Protein AF-A0AA40A971-F1 (afdb_monomer_lite)

Organism: NCBI:txid260670

Structure (mmCIF, N/CA/C/O backbone):
data_AF-A0AA40A971-F1
#
_entry.id   AF-A0AA40A971-F1
#
loop_
_atom_site.group_PDB
_atom_site.id
_atom_site.type_symbol
_atom_site.label_atom_id
_atom_site.label_alt_id
_atom_site.label_comp_id
_atom_site.label_asym_id
_atom_site.label_entity_id
_atom_site.label_seq_id
_atom_site.pdbx_PDB_ins_code
_atom_site.Cartn_x
_atom_site.Cartn_y
_atom_site.Cartn_z
_atom_site.occupancy
_atom_site.B_iso_or_equiv
_atom_site.auth_seq_id
_atom_site.auth_comp_id
_atom_site.auth_asym_id
_atom_site.auth_atom_id
_atom_site.pdbx_PDB_model_num
ATOM 1 N N . MET A 1 1 ? 16.247 -9.400 21.181 1.00 34.19 1 MET A N 1
ATOM 2 C CA . MET A 1 1 ? 15.365 -9.339 22.363 1.00 34.19 1 MET A CA 1
ATOM 3 C C . MET A 1 1 ? 14.401 -8.205 22.069 1.00 34.19 1 MET A C 1
ATOM 5 O O . MET A 1 1 ? 14.855 -7.073 21.993 1.00 34.19 1 MET A O 1
ATOM 9 N N . GLU A 1 2 ? 13.164 -8.518 21.681 1.00 41.53 2 GLU A N 1
ATOM 10 C CA . GLU A 1 2 ? 12.183 -7.501 21.268 1.00 41.53 2 GLU A CA 1
ATOM 11 C C . GLU A 1 2 ? 11.712 -6.703 22.489 1.00 41.53 2 GLU A C 1
ATOM 13 O O . GLU A 1 2 ? 11.440 -7.281 23.541 1.00 41.53 2 GLU A O 1
ATOM 18 N N . ASP A 1 3 ? 11.659 -5.378 22.357 1.00 41.31 3 ASP A N 1
ATOM 19 C CA . ASP A 1 3 ? 11.257 -4.469 23.427 1.00 41.31 3 ASP A CA 1
ATOM 20 C C . ASP A 1 3 ? 9.747 -4.625 23.722 1.00 41.31 3 ASP A C 1
ATOM 22 O O . ASP A 1 3 ? 8.927 -4.351 22.839 1.00 41.31 3 ASP A O 1
ATOM 26 N N . PRO A 1 4 ? 9.341 -5.027 24.941 1.00 41.44 4 PRO A N 1
ATOM 27 C CA . PRO A 1 4 ? 7.936 -5.212 25.310 1.00 41.44 4 PRO A CA 1
ATOM 28 C C . PRO A 1 4 ? 7.069 -3.950 25.137 1.00 41.44 4 PRO A C 1
ATOM 30 O O . PRO A 1 4 ? 5.858 -4.073 24.928 1.00 41.44 4 PRO A O 1
ATOM 33 N N . TYR A 1 5 ? 7.652 -2.744 25.136 1.00 43.19 5 TYR A N 1
ATOM 34 C CA . TYR A 1 5 ? 6.916 -1.500 24.876 1.00 43.19 5 TYR A CA 1
ATOM 35 C C . TYR A 1 5 ? 6.428 -1.386 23.424 1.00 43.19 5 TYR A C 1
ATOM 37 O O . TYR A 1 5 ? 5.379 -0.787 23.166 1.00 43.19 5 TYR A O 1
ATOM 45 N N . THR A 1 6 ? 7.117 -2.025 22.472 1.00 56.16 6 THR A N 1
ATOM 46 C CA . THR A 1 6 ? 6.695 -2.045 21.061 1.00 56.16 6 THR A CA 1
ATOM 47 C C . THR A 1 6 ? 5.402 -2.840 20.855 1.00 56.16 6 THR A C 1
ATOM 49 O O . THR A 1 6 ? 4.584 -2.484 20.001 1.00 56.16 6 THR A O 1
ATOM 52 N N . TRP A 1 7 ? 5.158 -3.874 21.670 1.00 53.41 7 TRP A N 1
ATOM 53 C CA . TRP A 1 7 ? 3.985 -4.743 21.539 1.00 53.41 7 TRP A CA 1
ATOM 54 C C . TRP A 1 7 ? 2.724 -4.122 22.150 1.00 53.41 7 TRP A C 1
ATOM 56 O O . TRP A 1 7 ? 1.663 -4.132 21.524 1.00 53.41 7 TRP A O 1
ATOM 66 N N . VAL A 1 8 ? 2.851 -3.492 23.325 1.00 57.34 8 VAL A N 1
ATOM 67 C CA . VAL A 1 8 ? 1.760 -2.716 23.949 1.00 57.34 8 VAL A CA 1
ATOM 68 C C . VAL A 1 8 ? 1.329 -1.570 23.030 1.00 57.34 8 VAL A C 1
ATOM 70 O O . VAL A 1 8 ? 0.134 -1.360 22.814 1.00 57.34 8 VAL A O 1
ATOM 73 N N . GLY A 1 9 ? 2.295 -0.891 22.400 1.00 68.06 9 GLY A N 1
ATOM 74 C CA . GLY A 1 9 ? 2.022 0.120 21.381 1.00 68.06 9 GLY A CA 1
ATOM 75 C C . GLY A 1 9 ? 1.220 -0.434 20.200 1.00 68.06 9 GLY A C 1
ATOM 76 O O . GLY A 1 9 ? 0.2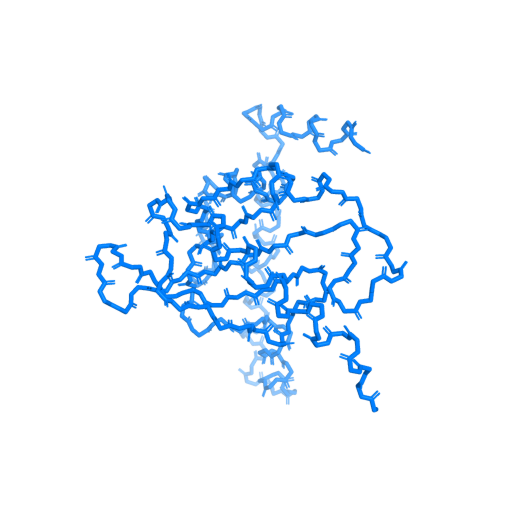19 0.161 19.808 1.00 68.06 9 GLY A O 1
ATOM 77 N N . ARG A 1 10 ? 1.590 -1.606 19.667 1.00 76.50 10 ARG A N 1
ATOM 78 C CA . ARG A 1 10 ? 0.888 -2.241 18.533 1.00 76.50 10 ARG A CA 1
ATOM 79 C C . ARG A 1 10 ? -0.552 -2.646 18.859 1.00 76.50 10 ARG A C 1
ATOM 81 O O . ARG A 1 10 ? -1.417 -2.494 17.996 1.00 76.50 10 ARG A O 1
ATOM 88 N N . GLY A 1 11 ? -0.823 -3.107 20.082 1.00 83.88 11 GLY A N 1
ATOM 89 C CA . GLY A 1 11 ? -2.180 -3.426 20.544 1.00 83.88 11 GLY A CA 1
ATOM 90 C C . GLY A 1 11 ? -3.098 -2.200 20.579 1.00 83.88 11 GLY A C 1
ATOM 91 O O . GLY A 1 11 ? -4.193 -2.237 20.021 1.00 83.88 11 GLY A O 1
ATOM 92 N N . ILE A 1 12 ? -2.615 -1.085 21.141 1.00 89.31 12 ILE A N 1
ATOM 93 C CA . ILE A 1 12 ? -3.357 0.189 21.187 1.00 89.31 12 ILE A CA 1
ATOM 94 C C . ILE A 1 12 ? -3.626 0.718 19.775 1.00 89.31 12 ILE A C 1
ATOM 96 O O . ILE A 1 12 ? -4.713 1.212 19.484 1.00 89.31 12 ILE A O 1
ATOM 100 N N . ILE A 1 13 ? -2.638 0.622 18.883 1.00 91.75 13 ILE A N 1
ATOM 101 C CA . ILE A 1 13 ? -2.801 1.060 17.496 1.00 91.75 13 ILE A CA 1
ATOM 102 C C . ILE A 1 13 ? -3.849 0.211 16.767 1.00 91.75 13 ILE A C 1
ATOM 104 O O . ILE A 1 13 ? -4.724 0.775 16.116 1.00 91.75 13 ILE A O 1
ATOM 108 N N . LYS A 1 14 ? -3.825 -1.117 16.933 1.00 94.12 14 LYS A N 1
ATOM 109 C CA . LYS A 1 14 ? -4.844 -2.006 16.358 1.00 94.12 14 LYS A CA 1
ATOM 110 C C . LYS A 1 14 ? -6.249 -1.623 16.828 1.00 94.12 14 LYS A C 1
ATOM 112 O O . LYS A 1 14 ? -7.134 -1.480 15.993 1.00 94.12 14 LYS A O 1
ATOM 117 N N . GLN A 1 15 ? -6.431 -1.398 18.130 1.00 94.25 15 GLN A N 1
ATOM 118 C CA . GLN A 1 15 ? -7.727 -1.009 18.688 1.00 94.25 15 GLN A CA 1
ATOM 119 C C . GLN A 1 15 ? -8.240 0.308 18.084 1.00 94.25 15 GLN A C 1
ATOM 121 O O . GLN A 1 15 ? -9.410 0.408 17.733 1.00 94.25 15 GLN A O 1
ATOM 126 N N . ARG A 1 16 ? -7.363 1.301 17.888 1.00 93.94 16 ARG A N 1
ATOM 127 C CA . ARG A 1 16 ? -7.738 2.568 17.237 1.00 93.94 16 ARG A CA 1
ATOM 128 C C . ARG A 1 16 ? -8.204 2.378 15.799 1.00 93.94 16 ARG A C 1
ATOM 130 O O . ARG A 1 16 ? -9.140 3.048 15.378 1.00 93.94 16 ARG A O 1
ATOM 137 N N . VAL A 1 17 ? -7.558 1.482 15.052 1.00 96.25 17 VAL A N 1
ATOM 138 C CA . VAL A 1 17 ? -7.988 1.145 13.689 1.00 96.25 17 VAL A CA 1
ATOM 139 C C . VAL A 1 17 ? -9.359 0.462 13.722 1.00 96.25 17 VAL A C 1
ATOM 141 O O . VAL A 1 17 ? -10.236 0.832 12.950 1.00 96.25 17 VAL A O 1
ATOM 144 N N . GLU A 1 18 ? -9.586 -0.476 14.646 1.00 95.56 18 GLU A N 1
ATOM 145 C CA . GLU A 1 18 ? -10.889 -1.142 14.813 1.00 95.56 18 GLU A CA 1
ATOM 146 C C . GLU A 1 18 ? -12.005 -0.149 15.154 1.00 95.56 18 GLU A C 1
ATOM 148 O O . GLU A 1 18 ? -13.073 -0.187 14.547 1.00 95.56 18 GLU A O 1
ATOM 153 N N . GLU A 1 19 ? -11.752 0.766 16.089 1.00 95.62 19 GLU A N 1
ATOM 154 C CA . GLU A 1 19 ? -12.702 1.808 16.480 1.00 95.62 19 GLU A CA 1
ATOM 155 C C . GLU A 1 19 ? -13.014 2.762 15.322 1.00 95.62 19 GLU A C 1
ATOM 157 O O . GLU A 1 19 ? -14.180 3.086 15.101 1.00 95.62 19 GLU A O 1
ATOM 162 N N . ALA A 1 20 ? -11.998 3.170 14.556 1.00 95.50 20 ALA A N 1
ATOM 163 C CA . ALA A 1 20 ? -12.158 4.080 13.426 1.00 95.50 20 ALA A CA 1
ATOM 164 C C . ALA A 1 20 ? -12.971 3.477 12.272 1.00 95.50 20 ALA A C 1
ATOM 166 O O . ALA A 1 20 ? -13.753 4.184 11.642 1.00 95.50 20 ALA A O 1
ATOM 167 N N . LEU A 1 21 ? -12.804 2.180 11.999 1.00 95.62 21 LEU A N 1
ATOM 168 C CA . LEU A 1 21 ? -13.495 1.505 10.897 1.00 95.62 21 LEU A CA 1
ATOM 169 C C . LEU A 1 21 ? -14.889 0.993 11.283 1.00 95.62 21 LEU A C 1
ATOM 171 O O . LEU A 1 21 ? -15.664 0.620 10.414 1.00 95.62 21 LEU A O 1
ATOM 175 N N . LYS A 1 22 ? -15.242 0.964 12.573 1.00 94.88 22 LYS A N 1
ATOM 176 C CA . LYS A 1 22 ? -16.471 0.319 13.067 1.00 94.88 22 LYS A CA 1
ATOM 177 C C . LYS A 1 22 ? -17.765 0.848 12.436 1.00 94.88 22 LYS A C 1
ATOM 179 O O . LYS A 1 22 ? -18.741 0.108 12.359 1.00 94.88 22 LYS A O 1
ATOM 184 N N . THR A 1 23 ? -17.789 2.118 12.041 1.00 92.88 23 THR A N 1
ATOM 185 C CA . THR A 1 23 ? -18.973 2.792 11.481 1.00 92.88 23 THR A CA 1
ATOM 186 C C . THR A 1 23 ? -18.869 3.040 9.977 1.00 92.88 23 THR A C 1
ATOM 188 O O . THR A 1 23 ? -19.629 3.849 9.454 1.00 92.88 23 THR A O 1
ATOM 191 N N . THR A 1 24 ? -17.908 2.417 9.292 1.00 93.31 24 THR A N 1
ATOM 192 C CA . THR A 1 24 ? -17.702 2.573 7.846 1.00 93.31 24 THR A CA 1
ATOM 193 C C . THR A 1 24 ? -18.129 1.310 7.102 1.00 93.31 24 THR A C 1
ATOM 195 O O . THR A 1 24 ? -18.257 0.238 7.694 1.00 93.31 24 THR A O 1
ATOM 198 N N . ASP A 1 25 ? -18.299 1.408 5.784 1.00 91.69 25 ASP A N 1
ATOM 199 C CA . ASP A 1 25 ? -18.650 0.253 4.940 1.00 91.69 25 ASP A CA 1
ATOM 200 C C . ASP A 1 25 ? -17.520 -0.789 4.845 1.00 91.69 25 ASP A C 1
ATOM 202 O O . ASP A 1 25 ? -17.739 -1.928 4.442 1.00 91.69 25 ASP A O 1
ATOM 206 N N . VAL A 1 26 ? -16.310 -0.421 5.277 1.00 92.56 26 VAL A N 1
ATOM 207 C CA . VAL A 1 26 ? -15.134 -1.299 5.366 1.00 92.56 26 VAL A CA 1
ATOM 208 C C . VAL A 1 26 ? -14.876 -1.787 6.800 1.00 92.56 26 VAL A C 1
ATOM 210 O O . VAL A 1 26 ? -13.763 -2.205 7.141 1.00 92.56 26 VAL A O 1
ATOM 213 N N . ALA A 1 27 ? -15.898 -1.742 7.664 1.00 94.31 27 ALA A N 1
ATOM 214 C CA . ALA A 1 27 ? -15.833 -2.280 9.016 1.00 94.31 27 ALA A CA 1
ATOM 215 C C . ALA A 1 27 ? -15.373 -3.743 9.006 1.00 94.31 27 ALA A C 1
ATOM 217 O O . ALA A 1 27 ? -15.875 -4.583 8.255 1.00 94.31 27 ALA A O 1
ATOM 218 N N . CYS A 1 28 ? -14.420 -4.064 9.879 1.00 94.12 28 CYS A N 1
ATOM 219 C CA . CYS A 1 28 ? -13.826 -5.392 9.958 1.00 94.12 28 CYS A CA 1
ATOM 220 C C . CYS A 1 28 ? -14.280 -6.130 11.218 1.00 94.12 28 CYS A C 1
ATOM 222 O O . CYS A 1 28 ? -14.235 -5.584 12.319 1.00 94.12 28 CYS A O 1
ATOM 224 N N . ARG A 1 29 ? -14.632 -7.413 11.078 1.00 93.25 29 ARG A N 1
ATOM 225 C CA . ARG A 1 29 ? -14.891 -8.306 12.224 1.00 93.25 29 ARG A CA 1
ATOM 226 C C . ARG A 1 29 ? -13.608 -8.796 12.897 1.00 93.25 29 ARG A C 1
ATOM 228 O O . ARG A 1 29 ? -13.634 -9.216 14.049 1.00 93.25 29 ARG A O 1
ATOM 235 N N . LYS A 1 30 ? -12.491 -8.797 12.160 1.00 93.25 30 LYS A N 1
ATOM 236 C CA . LYS A 1 30 ? -11.180 -9.260 12.629 1.00 93.25 30 LYS A CA 1
ATOM 237 C C . LYS A 1 30 ? -10.069 -8.496 11.920 1.00 93.25 30 LYS A C 1
ATOM 239 O O . LYS A 1 30 ? -10.098 -8.396 10.695 1.00 93.25 30 LYS A O 1
ATOM 244 N N . LEU A 1 31 ? -9.080 -8.030 12.682 1.00 94.56 31 LEU A N 1
ATOM 245 C CA . LEU A 1 31 ? -7.811 -7.514 12.166 1.00 94.56 31 LEU A CA 1
ATOM 246 C C . LEU A 1 31 ? -6.650 -8.408 12.604 1.00 94.56 31 LEU A C 1
ATOM 248 O O . LEU A 1 31 ? -6.485 -8.691 13.793 1.00 94.56 31 LEU A O 1
ATOM 252 N N . GLU A 1 32 ? -5.813 -8.808 11.655 1.00 93.12 32 GLU A N 1
ATOM 253 C CA . GLU A 1 32 ? -4.607 -9.603 11.890 1.00 93.12 32 GLU A CA 1
ATOM 254 C C . GLU A 1 32 ? -3.382 -8.795 11.478 1.00 93.12 32 GLU A C 1
ATOM 256 O O . GLU A 1 32 ? -3.248 -8.419 10.318 1.00 93.12 32 GLU A O 1
ATOM 261 N N . ALA A 1 33 ? -2.491 -8.502 12.427 1.00 91.56 33 ALA A N 1
ATOM 262 C CA . ALA A 1 33 ? -1.273 -7.758 12.127 1.00 91.56 33 ALA A CA 1
ATOM 263 C C . ALA A 1 33 ? -0.371 -8.567 11.187 1.00 91.56 33 ALA A C 1
ATOM 265 O O . ALA A 1 33 ? -0.039 -9.718 11.480 1.00 91.56 33 ALA A O 1
ATOM 266 N N . ILE A 1 34 ? 0.060 -7.941 10.096 1.00 87.62 34 ILE A N 1
ATOM 267 C CA . ILE A 1 34 ? 1.053 -8.510 9.189 1.00 87.62 34 ILE A CA 1
ATOM 268 C C . ILE A 1 34 ? 2.422 -8.044 9.695 1.00 87.62 34 ILE A C 1
ATOM 270 O O . ILE A 1 34 ? 2.657 -6.852 9.882 1.00 87.62 34 ILE A O 1
ATOM 274 N N . LYS A 1 35 ? 3.298 -8.991 10.036 1.00 73.25 35 LYS A N 1
ATOM 275 C CA . LYS A 1 35 ? 4.589 -8.689 10.682 1.00 73.25 35 LYS A CA 1
ATOM 276 C C . LYS A 1 35 ? 5.733 -8.510 9.687 1.00 73.25 35 LYS A C 1
ATOM 278 O O . LYS A 1 35 ? 6.703 -7.832 10.011 1.00 73.25 35 LYS A O 1
ATOM 283 N N . ASP A 1 36 ? 5.587 -9.077 8.496 1.00 67.81 36 ASP A N 1
ATOM 284 C CA . ASP A 1 36 ? 6.629 -9.129 7.480 1.00 67.81 36 ASP A CA 1
ATOM 285 C C . ASP A 1 36 ? 6.324 -8.148 6.337 1.00 67.81 36 ASP A C 1
ATOM 287 O O . ASP A 1 36 ? 5.173 -7.987 5.934 1.00 67.81 36 ASP A O 1
ATOM 291 N N . GLY A 1 37 ? 7.361 -7.501 5.796 1.00 61.22 37 GLY A N 1
ATOM 292 C CA . GLY A 1 37 ? 7.300 -6.789 4.511 1.00 61.22 37 GLY A CA 1
ATOM 293 C C . GLY A 1 37 ? 7.238 -5.257 4.559 1.00 61.22 37 GLY A C 1
ATOM 294 O O . GLY A 1 37 ? 7.827 -4.628 3.683 1.00 61.22 37 GLY A O 1
ATOM 295 N N . GLU A 1 38 ? 6.624 -4.630 5.570 1.00 72.94 38 GLU A N 1
ATOM 296 C CA . GLU A 1 38 ? 6.542 -3.159 5.664 1.00 72.94 38 GLU A CA 1
ATOM 297 C C . 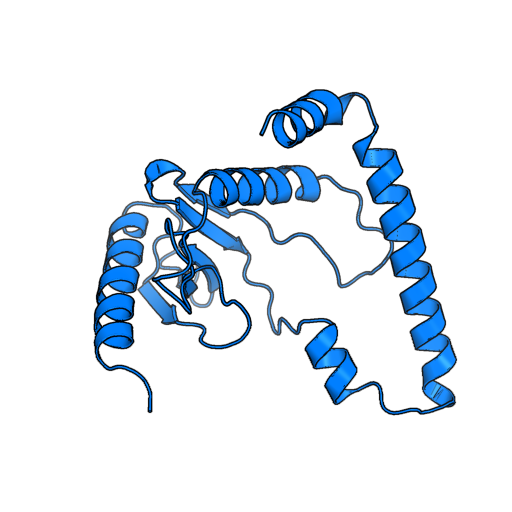GLU A 1 38 ? 7.079 -2.642 6.999 1.00 72.94 38 GLU A C 1
ATOM 299 O O . GLU A 1 38 ? 6.675 -3.084 8.073 1.00 72.94 38 GLU A O 1
ATOM 304 N N . THR A 1 39 ? 8.012 -1.691 6.934 1.00 81.50 39 THR A N 1
ATOM 305 C CA . THR A 1 39 ? 8.668 -1.137 8.126 1.00 81.50 39 THR A CA 1
ATOM 306 C C . THR A 1 39 ? 8.075 0.194 8.571 1.00 81.50 39 THR A C 1
ATOM 308 O O . THR A 1 39 ? 8.195 0.557 9.738 1.00 81.50 39 THR A O 1
ATOM 311 N N . THR A 1 40 ? 7.425 0.922 7.661 1.00 88.50 40 THR A N 1
ATOM 312 C CA . THR A 1 40 ? 7.006 2.310 7.885 1.00 88.50 40 THR A CA 1
ATOM 313 C C . THR A 1 40 ? 5.617 2.433 8.503 1.00 88.50 40 THR A C 1
ATOM 315 O O . THR A 1 40 ? 5.436 3.251 9.403 1.00 88.50 40 THR A O 1
ATOM 318 N N . ASN A 1 41 ? 4.644 1.635 8.061 1.00 92.50 41 ASN A N 1
ATOM 319 C CA . ASN A 1 41 ? 3.255 1.714 8.517 1.00 92.50 41 ASN A CA 1
ATOM 320 C C . ASN A 1 41 ? 2.855 0.481 9.335 1.00 92.50 41 ASN A C 1
ATOM 322 O O . ASN A 1 41 ? 3.468 -0.582 9.241 1.00 92.50 41 ASN A O 1
ATOM 326 N N . PHE A 1 42 ? 1.808 0.620 10.148 1.00 93.00 42 PHE A N 1
ATOM 327 C CA . PHE A 1 42 ? 1.176 -0.524 10.797 1.00 93.00 42 PHE A CA 1
ATOM 328 C C . PHE A 1 42 ? 0.223 -1.174 9.801 1.00 93.00 42 PHE A C 1
ATOM 330 O O . PHE A 1 42 ? -0.688 -0.510 9.310 1.00 93.00 42 PHE A O 1
ATOM 337 N N . ILE A 1 43 ? 0.446 -2.450 9.504 1.00 93.25 43 ILE A N 1
ATOM 338 C CA . ILE A 1 43 ? -0.278 -3.162 8.453 1.00 93.25 43 ILE A CA 1
ATOM 339 C C . ILE A 1 43 ? -1.108 -4.310 9.019 1.00 93.25 43 ILE A C 1
ATOM 341 O O . ILE A 1 43 ? -0.672 -5.045 9.913 1.00 93.25 43 ILE A O 1
ATOM 345 N N . TYR A 1 44 ? -2.320 -4.461 8.494 1.00 93.81 44 TYR A N 1
ATOM 346 C CA . TYR A 1 44 ? -3.274 -5.463 8.947 1.00 93.81 44 TYR A CA 1
ATOM 347 C C . TYR A 1 44 ? -3.981 -6.125 7.768 1.00 93.81 44 TYR A C 1
ATOM 349 O O . TYR A 1 44 ? -4.380 -5.466 6.811 1.00 93.81 44 TYR A O 1
ATOM 357 N N . LYS A 1 45 ? -4.210 -7.432 7.883 1.00 93.69 45 LYS A N 1
ATOM 358 C CA . LYS A 1 45 ? -5.224 -8.141 7.109 1.00 93.69 45 LYS A CA 1
ATOM 359 C C . LYS A 1 45 ? -6.558 -7.987 7.835 1.00 93.69 45 LYS A C 1
ATOM 361 O O . LYS A 1 45 ? -6.714 -8.480 8.954 1.00 93.69 45 LYS A O 1
ATOM 366 N N . GLY A 1 46 ? -7.498 -7.286 7.216 1.00 94.06 46 GLY A N 1
ATOM 367 C CA . GLY A 1 46 ? -8.865 -7.155 7.706 1.00 94.06 46 GLY A CA 1
ATOM 368 C C . GLY A 1 46 ? -9.768 -8.225 7.110 1.00 94.06 46 GLY A C 1
ATOM 369 O O . GLY A 1 46 ? -9.653 -8.547 5.932 1.00 94.06 46 GLY A O 1
ATOM 370 N N . THR A 1 47 ? -10.662 -8.784 7.920 1.00 94.62 47 THR A N 1
ATOM 371 C CA . THR A 1 47 ? -11.810 -9.561 7.435 1.00 94.62 47 THR A CA 1
ATOM 372 C C . THR A 1 47 ? -13.048 -8.687 7.553 1.00 94.62 47 THR A C 1
ATOM 374 O O . THR A 1 47 ? -13.386 -8.288 8.673 1.00 94.62 47 THR A O 1
ATOM 377 N N . LEU A 1 48 ? -13.697 -8.381 6.429 1.00 92.75 48 LEU A N 1
ATOM 378 C CA . LEU A 1 48 ? -14.860 -7.492 6.397 1.00 92.75 48 LEU A CA 1
ATOM 379 C C . LEU A 1 48 ? -16.044 -8.073 7.186 1.00 92.75 48 LEU A C 1
ATOM 381 O O . LEU A 1 48 ? -16.170 -9.289 7.358 1.00 92.75 48 LEU A O 1
ATOM 385 N N . LEU A 1 49 ? -16.884 -7.182 7.713 1.00 90.12 49 LEU A N 1
ATOM 386 C CA . LEU A 1 49 ? -18.115 -7.528 8.424 1.00 90.12 49 LEU A CA 1
ATOM 387 C C . LEU A 1 49 ? -19.281 -7.816 7.457 1.00 90.12 49 LEU A C 1
ATOM 389 O O . LEU A 1 49 ? -20.098 -8.686 7.739 1.00 90.12 49 LEU A O 1
ATOM 393 N N . ALA A 1 50 ? -19.347 -7.102 6.331 1.00 80.94 50 ALA A N 1
ATOM 394 C CA . ALA A 1 50 ? -20.333 -7.222 5.251 1.00 80.94 50 ALA A CA 1
ATOM 395 C C . ALA A 1 50 ? -19.691 -6.694 3.943 1.00 80.94 50 ALA A C 1
ATOM 397 O O . ALA A 1 50 ? -18.724 -5.939 4.042 1.00 80.94 50 ALA A O 1
ATOM 398 N N . PRO A 1 51 ? -20.164 -7.052 2.728 1.00 63.19 51 PRO A N 1
ATOM 399 C CA . PRO A 1 51 ? -21.359 -7.840 2.401 1.00 63.19 51 PRO A CA 1
ATOM 400 C C . PRO A 1 51 ? -21.162 -9.366 2.321 1.00 63.19 51 PRO A C 1
ATOM 402 O O . PRO A 1 51 ? -22.149 -10.074 2.141 1.00 63.19 51 PRO A O 1
ATOM 405 N N . LEU A 1 52 ? -19.942 -9.896 2.452 1.00 56.84 52 LEU A N 1
ATOM 406 C CA . LEU A 1 52 ? -19.661 -11.330 2.289 1.00 56.84 52 LEU A CA 1
ATOM 407 C C . LEU A 1 52 ? -18.675 -11.846 3.345 1.00 56.84 52 LEU A C 1
ATOM 409 O O . LEU A 1 52 ? -17.682 -11.191 3.670 1.00 56.84 52 LEU A O 1
ATOM 413 N N . GLU A 1 53 ? -18.946 -13.053 3.845 1.00 55.94 53 GLU A N 1
ATOM 414 C CA . GLU A 1 53 ? -17.957 -13.859 4.559 1.00 55.94 53 GLU A CA 1
ATOM 415 C C . GLU A 1 53 ? -16.763 -14.130 3.618 1.00 55.94 53 GLU A C 1
ATOM 417 O O . GLU A 1 53 ? -16.933 -14.294 2.413 1.00 55.94 53 GLU A O 1
ATOM 422 N N . ASP A 1 54 ? 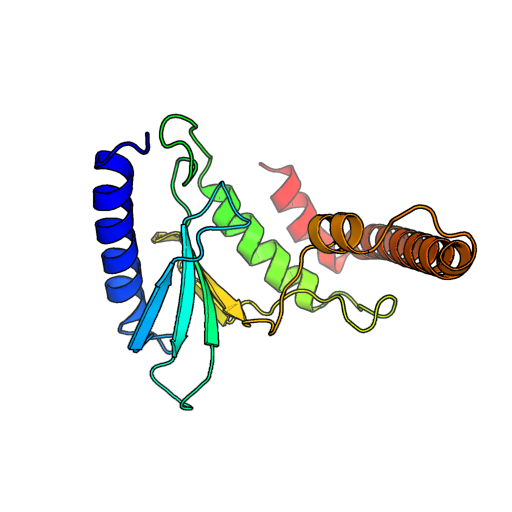-15.545 -14.109 4.163 1.00 67.44 54 ASP A N 1
ATOM 423 C CA . ASP A 1 54 ? -14.268 -14.342 3.459 1.00 67.44 54 ASP A CA 1
ATOM 424 C C . ASP A 1 54 ? -13.758 -13.247 2.501 1.00 67.44 54 ASP A C 1
ATOM 426 O O . ASP A 1 54 ? -12.742 -13.436 1.828 1.00 67.44 54 ASP A O 1
ATOM 430 N N . CYS A 1 55 ? -14.353 -12.050 2.508 1.00 87.38 55 CYS A N 1
ATOM 431 C CA . CYS A 1 55 ? -13.725 -10.883 1.883 1.00 87.38 55 CYS A CA 1
ATOM 432 C C . CYS A 1 55 ? -12.631 -10.287 2.784 1.00 87.38 55 CYS A C 1
ATOM 434 O O . CYS A 1 55 ? -12.878 -9.874 3.924 1.00 87.38 55 CYS A O 1
ATOM 436 N N . PHE A 1 56 ? -11.412 -10.220 2.248 1.00 92.56 56 PHE A N 1
ATOM 437 C CA . PHE A 1 56 ? -10.261 -9.632 2.922 1.00 92.56 56 PHE A CA 1
ATOM 438 C C . PHE A 1 56 ? -9.942 -8.245 2.375 1.00 92.56 56 PHE A C 1
ATOM 440 O O . PHE A 1 56 ? -10.109 -7.977 1.187 1.00 92.56 56 PHE A O 1
ATOM 447 N N . VAL A 1 57 ? -9.409 -7.394 3.245 1.00 93.69 57 VAL A N 1
ATOM 448 C CA . VAL A 1 57 ? -8.851 -6.087 2.888 1.00 93.69 57 VAL A CA 1
ATOM 449 C C . VAL A 1 57 ? -7.450 -5.935 3.460 1.00 93.69 57 VAL A C 1
ATOM 451 O O . VAL A 1 57 ? -7.105 -6.534 4.485 1.00 93.69 57 VAL A O 1
ATOM 454 N N . TYR A 1 58 ? -6.633 -5.135 2.786 1.00 94.00 58 TYR A N 1
ATOM 455 C CA . TYR A 1 58 ? -5.311 -4.757 3.254 1.00 94.00 58 TYR A CA 1
ATOM 456 C C . TYR A 1 58 ? -5.383 -3.367 3.881 1.00 94.00 58 TYR A C 1
ATOM 458 O O . TYR A 1 58 ? -5.766 -2.405 3.224 1.00 94.00 58 TYR A O 1
ATOM 466 N N . ILE A 1 59 ? -5.044 -3.249 5.160 1.00 95.25 59 ILE A N 1
ATOM 467 C CA . ILE A 1 59 ? -5.205 -2.002 5.909 1.00 95.25 59 ILE A CA 1
ATOM 468 C C . ILE A 1 59 ? -3.836 -1.468 6.288 1.00 95.25 59 ILE A C 1
ATOM 470 O O . ILE A 1 59 ? -3.054 -2.170 6.930 1.00 95.25 59 ILE A O 1
ATOM 474 N N . LYS A 1 60 ? -3.580 -0.208 5.944 1.00 95.44 60 LYS A N 1
ATOM 475 C CA . LYS A 1 60 ? -2.411 0.550 6.383 1.00 95.44 60 LYS A CA 1
ATOM 476 C C . LYS A 1 60 ? -2.828 1.633 7.356 1.00 95.44 60 LYS A 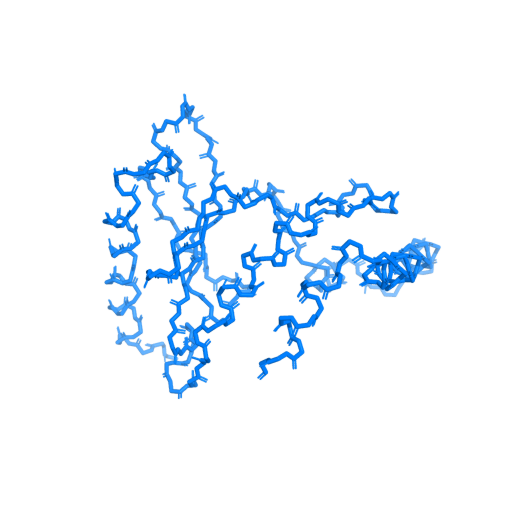C 1
ATOM 478 O O . LYS A 1 60 ? -3.800 2.351 7.132 1.00 95.44 60 LYS A O 1
ATOM 483 N N . HIS A 1 61 ? -2.051 1.788 8.416 1.00 95.69 61 HIS A N 1
ATOM 484 C CA . HIS A 1 61 ? -2.170 2.916 9.319 1.00 95.69 61 HIS A CA 1
ATOM 485 C C . HIS A 1 61 ? -0.833 3.638 9.465 1.00 95.69 61 HIS A C 1
ATOM 487 O O . HIS A 1 61 ? 0.150 3.095 9.984 1.00 95.69 61 HIS A O 1
ATOM 493 N N . GLY A 1 62 ? -0.821 4.881 8.990 1.00 94.06 62 GLY A N 1
ATOM 494 C CA . GLY A 1 62 ? 0.327 5.766 9.032 1.00 94.06 62 GLY A CA 1
ATOM 495 C C . GLY A 1 62 ? 0.432 6.530 10.347 1.00 94.06 62 GLY A C 1
ATOM 496 O O . GLY A 1 62 ? -0.553 6.958 10.946 1.00 94.06 62 GLY A O 1
ATOM 497 N N . ARG A 1 63 ? 1.668 6.723 10.806 1.00 93.75 63 ARG A N 1
ATOM 498 C CA . ARG A 1 63 ? 2.006 7.568 11.961 1.00 93.75 63 ARG A CA 1
ATOM 499 C C . ARG A 1 63 ? 3.127 8.535 11.626 1.00 93.75 63 ARG A C 1
ATOM 501 O O . ARG A 1 63 ? 3.829 8.346 10.635 1.00 93.75 63 ARG A O 1
ATOM 508 N N . GLY A 1 64 ? 3.337 9.532 12.488 1.00 93.81 64 GLY A N 1
ATOM 509 C CA . GLY A 1 64 ? 4.430 10.510 12.367 1.00 93.81 64 GLY A CA 1
ATOM 510 C C . GLY A 1 64 ? 5.817 9.921 12.652 1.00 93.81 64 GLY A C 1
ATOM 511 O O . GLY A 1 64 ? 6.748 10.640 13.015 1.00 93.81 64 GLY A O 1
ATOM 512 N N . TYR A 1 65 ? 5.927 8.597 12.594 1.00 91.69 65 TYR A N 1
ATOM 513 C CA . TYR A 1 65 ? 7.107 7.796 12.854 1.00 91.69 65 TYR A CA 1
ATOM 514 C C . TYR A 1 65 ? 6.969 6.431 12.166 1.00 91.69 65 TYR A C 1
ATOM 516 O O . TYR A 1 65 ? 5.864 6.027 11.793 1.00 91.69 65 TYR A O 1
ATOM 524 N N . SER A 1 66 ? 8.089 5.730 12.020 1.00 90.69 66 SER A N 1
ATOM 525 C CA . SER A 1 66 ? 8.155 4.386 11.445 1.00 90.69 66 SER A CA 1
ATOM 526 C C . SER A 1 66 ? 7.594 3.321 12.399 1.00 90.69 66 SER A C 1
ATOM 528 O O . SER A 1 66 ? 7.917 3.299 13.586 1.00 90.69 66 SER A O 1
ATOM 530 N N . ALA A 1 67 ? 6.774 2.396 11.897 1.00 89.19 67 ALA A N 1
ATOM 531 C CA . ALA A 1 67 ? 6.190 1.316 12.697 1.00 89.19 67 ALA A CA 1
ATOM 532 C C . ALA A 1 67 ? 7.231 0.350 13.301 1.00 89.19 67 ALA A C 1
ATOM 534 O O . ALA A 1 67 ? 6.964 -0.277 14.334 1.00 89.19 67 ALA A O 1
ATOM 535 N N . CYS A 1 68 ? 8.405 0.224 12.678 1.00 87.00 68 CYS A N 1
ATOM 536 C CA . CYS A 1 68 ? 9.524 -0.566 13.201 1.00 87.00 68 CYS A CA 1
ATOM 537 C C . CYS A 1 68 ? 10.505 0.241 14.058 1.00 87.00 68 CYS A C 1
ATOM 539 O O . CYS A 1 68 ? 11.223 -0.355 14.854 1.00 87.00 68 CYS A O 1
ATOM 541 N N . ASP A 1 69 ? 10.523 1.567 13.924 1.00 87.88 69 ASP A N 1
ATOM 542 C CA . ASP A 1 69 ? 11.375 2.447 14.723 1.00 87.88 69 ASP A CA 1
ATOM 543 C C . ASP A 1 69 ? 10.645 3.762 15.052 1.00 87.88 69 ASP A C 1
ATOM 545 O O . ASP A 1 69 ? 10.654 4.705 14.255 1.00 87.88 69 ASP A O 1
ATOM 549 N N . PRO A 1 70 ? 10.018 3.862 16.237 1.00 88.25 70 PRO A N 1
ATOM 550 C CA . PRO A 1 70 ? 9.334 5.080 16.657 1.00 88.25 70 PRO A CA 1
ATOM 551 C C . PRO A 1 70 ? 10.237 6.316 16.804 1.00 88.25 70 PRO A C 1
ATOM 553 O O . PRO A 1 70 ? 9.713 7.433 16.841 1.00 88.25 70 PRO A O 1
ATOM 556 N N . ALA A 1 71 ? 11.563 6.151 16.899 1.00 90.44 71 ALA A N 1
ATOM 557 C CA . ALA A 1 71 ? 12.499 7.275 16.934 1.00 90.44 71 ALA A CA 1
ATOM 558 C C . ALA A 1 71 ? 12.681 7.907 15.545 1.00 90.44 71 ALA A C 1
ATOM 560 O O . ALA A 1 71 ? 12.921 9.114 15.439 1.00 90.44 71 ALA A O 1
ATOM 561 N N . LEU A 1 72 ? 12.499 7.123 14.479 1.00 90.56 72 LEU A N 1
ATOM 562 C CA . LEU A 1 72 ? 12.540 7.601 13.105 1.00 90.56 72 LEU A CA 1
ATOM 563 C C . LEU A 1 72 ? 11.246 8.348 12.764 1.00 90.56 72 LEU A C 1
ATOM 565 O O . LEU A 1 72 ? 10.215 7.742 12.465 1.00 90.56 72 LEU A O 1
ATOM 569 N N . ARG A 1 73 ? 11.304 9.683 12.808 1.00 94.31 73 ARG A N 1
ATOM 570 C CA . ARG A 1 73 ? 10.188 10.569 12.451 1.00 94.31 73 ARG A CA 1
ATOM 571 C C . ARG A 1 73 ? 9.899 10.518 10.958 1.00 94.31 73 ARG A C 1
ATOM 573 O O . ARG A 1 73 ? 10.812 10.549 10.142 1.00 94.31 73 ARG A O 1
ATOM 580 N N . MET A 1 74 ? 8.613 10.498 10.627 1.00 92.19 74 MET A N 1
ATOM 581 C CA . MET A 1 74 ? 8.128 10.441 9.252 1.00 92.19 74 MET A CA 1
ATOM 582 C C . MET A 1 74 ? 7.085 11.537 9.030 1.00 92.19 74 MET A C 1
ATOM 584 O O . MET A 1 74 ? 6.216 11.719 9.889 1.00 92.19 74 MET A O 1
ATOM 588 N N . PRO A 1 75 ? 7.120 12.248 7.895 1.00 93.38 75 PRO A N 1
ATOM 589 C CA . PRO A 1 75 ? 6.072 13.199 7.566 1.00 93.38 75 PRO A CA 1
ATOM 590 C C . PRO A 1 75 ? 4.733 12.486 7.327 1.00 93.38 75 PRO A C 1
ATOM 592 O O . PRO A 1 75 ? 4.689 11.386 6.765 1.00 93.38 75 PRO A O 1
ATOM 595 N N . MET A 1 76 ? 3.634 13.113 7.754 1.00 93.31 76 MET A N 1
ATOM 596 C CA . MET A 1 76 ? 2.283 12.551 7.607 1.00 93.31 76 MET A CA 1
ATOM 597 C C . MET A 1 76 ? 1.728 12.676 6.190 1.00 93.31 76 MET A C 1
ATOM 599 O O . MET A 1 76 ? 1.015 11.775 5.765 1.00 93.31 76 MET A O 1
ATOM 603 N N . PHE A 1 77 ? 2.134 13.704 5.433 1.00 91.94 77 PHE A N 1
ATOM 604 C CA . PHE A 1 77 ? 1.658 13.924 4.059 1.00 91.94 77 PHE A CA 1
ATOM 605 C C . PHE A 1 77 ? 1.947 12.738 3.122 1.00 91.94 77 PHE A C 1
ATOM 607 O O . PHE A 1 77 ? 1.294 12.586 2.095 1.00 91.94 77 PHE A O 1
ATOM 614 N N . ARG A 1 78 ? 2.892 11.853 3.482 1.00 92.81 78 ARG A N 1
ATOM 615 C CA . ARG A 1 78 ? 3.158 10.613 2.738 1.00 92.81 78 ARG A CA 1
ATOM 616 C C . ARG A 1 78 ? 1.910 9.728 2.607 1.00 92.81 78 ARG A C 1
ATOM 618 O O . ARG A 1 78 ? 1.792 9.018 1.620 1.00 92.81 78 ARG A O 1
ATOM 625 N N . CYS A 1 79 ? 1.023 9.744 3.606 1.00 95.19 79 CYS A N 1
ATOM 626 C CA . CYS A 1 79 ? -0.193 8.935 3.616 1.00 95.19 79 CYS A CA 1
ATOM 627 C C . CYS A 1 79 ? -1.192 9.468 2.582 1.00 95.19 79 CYS A C 1
ATOM 629 O O . CYS A 1 79 ? -1.772 8.690 1.831 1.00 95.19 79 CYS A O 1
ATOM 631 N N . ASP A 1 80 ? -1.333 10.795 2.514 1.00 94.00 80 ASP A N 1
ATOM 632 C CA . ASP A 1 80 ? -2.194 11.472 1.541 1.00 94.00 80 ASP A CA 1
ATOM 633 C C . ASP A 1 80 ? -1.666 11.270 0.115 1.00 94.00 80 ASP A C 1
ATOM 635 O O . ASP A 1 80 ? -2.424 10.910 -0.784 1.00 94.00 80 ASP A O 1
ATOM 639 N N . LEU A 1 81 ? -0.348 11.412 -0.074 1.00 92.75 81 LEU A N 1
ATOM 640 C CA . LEU A 1 81 ? 0.307 11.138 -1.354 1.00 92.75 81 LEU A CA 1
ATOM 641 C C . LEU A 1 81 ? 0.142 9.679 -1.791 1.00 92.75 81 LEU A C 1
ATOM 643 O O . LEU A 1 81 ? -0.098 9.427 -2.966 1.00 92.75 81 LEU A O 1
ATOM 647 N N . GLU A 1 82 ? 0.264 8.704 -0.883 1.00 94.38 82 GLU A N 1
ATOM 648 C CA . GLU A 1 82 ? 0.060 7.289 -1.221 1.00 94.38 82 GLU A CA 1
ATOM 649 C C . GLU A 1 82 ? -1.381 7.020 -1.684 1.00 94.38 82 GLU A C 1
ATOM 651 O O . GLU A 1 82 ? -1.581 6.357 -2.705 1.00 94.38 82 GLU A O 1
ATOM 656 N N . ALA A 1 83 ? -2.382 7.561 -0.983 1.00 94.88 83 ALA A N 1
ATOM 657 C CA . ALA A 1 83 ? -3.789 7.423 -1.362 1.00 94.88 83 ALA A CA 1
ATOM 658 C C . ALA A 1 83 ? -4.083 8.043 -2.742 1.00 94.88 83 ALA A C 1
ATOM 660 O O . ALA A 1 83 ? -4.776 7.448 -3.575 1.00 94.88 83 ALA A O 1
ATOM 661 N N . GLU A 1 84 ? -3.504 9.211 -3.014 1.00 92.00 84 GLU A N 1
ATOM 662 C CA . GLU A 1 84 ? -3.643 9.887 -4.300 1.00 92.00 84 GLU A CA 1
ATOM 663 C C . GLU A 1 84 ? -2.930 9.140 -5.431 1.00 92.00 84 GLU A C 1
ATOM 665 O O . GLU A 1 84 ? -3.505 8.958 -6.507 1.00 92.00 84 GLU A O 1
ATOM 670 N N . CYS A 1 85 ? -1.717 8.638 -5.179 1.00 91.88 85 CYS A N 1
ATOM 671 C CA . CYS A 1 85 ? -0.982 7.792 -6.114 1.00 91.88 85 CYS A CA 1
ATOM 672 C C . CYS A 1 85 ? -1.810 6.573 -6.523 1.00 91.88 85 CYS A C 1
ATOM 674 O O . CYS A 1 85 ? -1.895 6.282 -7.711 1.00 91.88 85 CYS A O 1
ATOM 676 N N . LEU A 1 86 ? -2.432 5.865 -5.575 1.00 92.69 86 LEU A N 1
ATOM 677 C CA . LEU A 1 86 ? -3.225 4.671 -5.888 1.00 92.69 86 LEU A CA 1
ATOM 678 C C . LEU A 1 86 ? -4.446 4.998 -6.743 1.00 92.69 86 LEU A C 1
ATOM 680 O O . LEU A 1 86 ? -4.658 4.346 -7.760 1.00 92.69 86 LEU A O 1
ATOM 684 N N . THR A 1 87 ? -5.192 6.039 -6.374 1.00 91.31 87 THR A N 1
ATOM 685 C CA . THR A 1 87 ? -6.361 6.499 -7.142 1.00 91.31 87 THR A CA 1
ATOM 686 C C . THR A 1 87 ? -5.964 6.922 -8.562 1.00 91.31 87 THR A C 1
ATOM 688 O O . THR A 1 87 ? -6.628 6.589 -9.542 1.00 91.31 87 THR A O 1
ATOM 691 N N . THR A 1 88 ? -4.838 7.625 -8.699 1.00 89.19 88 THR A N 1
ATOM 692 C CA . THR A 1 88 ? -4.334 8.097 -9.997 1.00 89.19 88 THR A CA 1
ATOM 693 C C . THR A 1 88 ? -3.842 6.927 -10.857 1.00 89.19 88 THR A C 1
ATOM 695 O O . THR A 1 88 ? -4.163 6.840 -12.043 1.00 89.19 88 THR A O 1
ATOM 698 N N . LEU A 1 89 ? -3.102 5.989 -10.257 1.00 88.50 89 LEU A N 1
ATOM 699 C CA . LEU A 1 89 ? -2.538 4.814 -10.926 1.00 88.50 89 LEU A CA 1
ATOM 700 C C . LEU A 1 89 ? -3.570 3.729 -11.249 1.00 88.50 89 LEU A C 1
ATOM 702 O O . LEU A 1 89 ? -3.271 2.856 -12.060 1.00 88.50 89 LEU A O 1
ATOM 706 N N . GLU A 1 90 ? -4.757 3.746 -10.646 1.00 85.44 90 GLU A N 1
ATOM 707 C CA . GLU A 1 90 ? -5.854 2.848 -11.028 1.00 85.44 90 GLU A CA 1
ATOM 708 C C . GLU A 1 90 ? -6.271 3.060 -12.493 1.00 85.44 90 GLU A C 1
ATOM 710 O O . GLU A 1 90 ? -6.575 2.102 -13.200 1.00 85.44 90 GLU A O 1
ATOM 715 N N . ASN A 1 91 ? -6.182 4.300 -12.983 1.00 80.19 91 ASN A N 1
ATOM 716 C CA . ASN A 1 91 ? -6.499 4.662 -14.366 1.00 80.19 91 ASN A CA 1
ATOM 717 C C . ASN A 1 91 ? -5.328 4.453 -15.342 1.00 80.19 91 ASN A C 1
ATOM 719 O O . ASN A 1 91 ? -5.461 4.723 -16.538 1.00 80.19 91 ASN A O 1
ATOM 723 N N . PHE A 1 92 ? -4.164 4.007 -14.860 1.00 83.19 92 PHE A N 1
ATOM 724 C CA . PHE A 1 92 ? -3.015 3.757 -15.721 1.00 83.19 92 PHE A CA 1
ATOM 725 C C . PHE A 1 92 ? -3.205 2.436 -16.495 1.00 83.19 92 PHE A C 1
ATOM 727 O O . PHE A 1 92 ? -3.401 1.389 -15.873 1.00 83.19 92 PHE A O 1
ATOM 734 N N . PRO A 1 93 ? -3.114 2.427 -17.840 1.00 69.31 93 PRO A N 1
ATOM 735 C CA . PRO A 1 93 ? -3.310 1.217 -18.637 1.00 69.31 93 PRO A CA 1
ATOM 736 C C . PRO A 1 93 ? -2.165 0.212 -18.424 1.00 69.31 93 PRO A C 1
ATOM 738 O O . PRO A 1 93 ? -1.077 0.299 -19.005 1.00 69.31 93 PRO A O 1
ATOM 741 N N . LEU A 1 94 ? -2.417 -0.776 -17.567 1.00 67.69 94 LEU A N 1
ATOM 742 C CA . LEU A 1 94 ? -1.483 -1.841 -17.210 1.00 67.69 94 LEU A CA 1
ATOM 743 C C . LEU A 1 94 ? -1.535 -2.984 -18.229 1.00 67.69 94 LEU A C 1
ATOM 745 O O . LEU A 1 94 ? -2.097 -4.040 -17.974 1.00 67.69 94 LEU A O 1
ATOM 749 N N . GLU A 1 95 ? -0.928 -2.793 -19.399 1.00 63.03 95 GLU A N 1
ATOM 750 C CA . GLU A 1 95 ? -0.963 -3.826 -20.451 1.00 63.03 95 GLU A CA 1
ATOM 751 C C . GLU A 1 95 ? 0.255 -4.766 -20.468 1.00 63.03 95 GLU A C 1
ATOM 753 O O . GLU A 1 95 ? 0.244 -5.783 -21.159 1.00 63.03 95 GLU A O 1
ATOM 758 N N . THR A 1 96 ? 1.340 -4.479 -19.737 1.00 61.66 96 THR A N 1
ATOM 759 C CA . THR A 1 96 ? 2.601 -5.229 -19.946 1.00 61.66 96 THR A CA 1
ATOM 760 C C . THR A 1 96 ? 2.829 -6.452 -19.088 1.00 61.66 96 THR A C 1
ATOM 762 O O . THR A 1 96 ? 3.552 -7.349 -19.524 1.00 61.66 96 THR A O 1
ATOM 765 N N . ILE A 1 97 ? 2.286 -6.505 -17.874 1.00 67.06 97 ILE A N 1
ATOM 766 C CA . ILE A 1 97 ? 2.516 -7.628 -16.962 1.00 67.06 97 ILE A CA 1
ATOM 767 C C . ILE A 1 97 ? 1.149 -8.065 -16.428 1.00 67.06 97 ILE A C 1
ATOM 769 O O . ILE A 1 97 ? 0.617 -7.381 -15.560 1.00 67.06 97 ILE A O 1
ATOM 773 N N . PRO A 1 98 ? 0.576 -9.178 -16.930 1.00 62.75 98 PRO A N 1
ATOM 774 C CA . PRO A 1 98 ? -0.805 -9.580 -16.635 1.00 62.75 98 PRO A CA 1
ATOM 775 C C . PRO A 1 98 ? -1.153 -9.710 -15.145 1.00 62.75 98 PRO A C 1
ATOM 777 O O . PRO A 1 98 ? -2.320 -9.645 -14.781 1.00 62.75 98 PRO A O 1
ATOM 780 N N . SER A 1 99 ? -0.154 -9.907 -14.282 1.00 68.62 99 SER A N 1
ATOM 781 C CA . SER A 1 99 ? -0.320 -10.090 -12.839 1.00 68.62 99 SER A CA 1
ATOM 782 C C . SER A 1 99 ? 0.044 -8.864 -11.994 1.00 68.62 99 SER A C 1
ATOM 784 O O . SER A 1 99 ? -0.093 -8.923 -10.776 1.00 68.62 99 SER A O 1
ATOM 786 N N . VAL A 1 100 ? 0.537 -7.772 -12.594 1.00 74.50 100 VAL A N 1
ATOM 787 C CA . VAL A 1 100 ? 0.950 -6.571 -11.850 1.00 74.50 100 VAL A CA 1
ATOM 788 C C . VAL A 1 100 ? -0.066 -5.473 -12.077 1.00 74.50 100 VAL A C 1
ATOM 790 O O . VAL A 1 100 ? -0.230 -4.982 -13.194 1.00 74.50 100 VAL A O 1
ATOM 793 N N . ARG A 1 101 ? -0.708 -5.058 -10.989 1.00 82.19 101 ARG A N 1
ATOM 794 C CA . ARG A 1 101 ? -1.616 -3.923 -10.995 1.00 82.19 101 ARG A CA 1
ATOM 795 C C . ARG A 1 101 ? -1.598 -3.165 -9.687 1.00 82.19 101 ARG A C 1
ATOM 797 O O . ARG A 1 101 ? -1.221 -3.711 -8.653 1.00 82.19 101 ARG A O 1
ATOM 804 N N . THR A 1 102 ? -2.046 -1.923 -9.762 1.00 87.75 102 THR A N 1
ATOM 805 C CA . THR A 1 102 ? -2.328 -1.096 -8.595 1.00 87.75 102 THR A CA 1
ATOM 806 C C . THR A 1 102 ? -3.485 -1.736 -7.813 1.00 87.75 102 THR A C 1
ATOM 808 O O . THR A 1 102 ? -4.501 -2.085 -8.430 1.00 87.75 102 THR A O 1
ATOM 811 N N . PRO A 1 103 ? -3.355 -1.964 -6.494 1.00 89.81 103 PRO A N 1
ATOM 812 C CA . PRO A 1 103 ? -4.492 -2.365 -5.675 1.00 89.81 103 PRO A CA 1
ATOM 813 C C . PRO A 1 103 ? -5.487 -1.205 -5.603 1.00 89.81 103 PRO A C 1
ATOM 815 O O . PRO A 1 103 ? -5.078 -0.046 -5.504 1.00 89.81 103 PRO A O 1
ATOM 818 N N . ARG A 1 104 ? -6.789 -1.504 -5.647 1.00 91.44 104 ARG A N 1
ATOM 819 C CA . ARG A 1 104 ? -7.804 -0.453 -5.513 1.00 91.44 104 ARG A CA 1
ATOM 820 C C . ARG A 1 104 ? -7.780 0.137 -4.110 1.00 91.44 104 ARG A C 1
ATOM 822 O O . ARG A 1 104 ? -7.583 -0.586 -3.128 1.00 91.44 104 ARG A O 1
ATOM 829 N N . LEU A 1 105 ? -8.001 1.444 -4.024 1.00 95.00 105 LEU A N 1
ATOM 830 C CA . LEU A 1 105 ? -8.216 2.134 -2.761 1.00 95.00 105 LEU A CA 1
ATOM 831 C C . LEU A 1 105 ? -9.710 2.085 -2.427 1.00 95.00 105 LEU A C 1
ATOM 833 O O . LEU A 1 105 ? -10.502 2.799 -3.027 1.00 95.00 105 LEU A O 1
ATOM 837 N N . GLU A 1 106 ? -10.088 1.245 -1.468 1.00 94.19 106 GLU A N 1
ATOM 838 C CA . GLU A 1 106 ? -11.492 1.047 -1.080 1.00 94.19 106 GLU A CA 1
ATOM 839 C C . GLU A 1 106 ? -11.953 2.119 -0.071 1.00 94.19 106 GLU A C 1
ATOM 841 O O . GLU A 1 106 ? -13.122 2.496 -0.039 1.00 94.19 106 GLU A O 1
ATOM 846 N N . TYR A 1 107 ? -11.042 2.630 0.769 1.00 95.88 107 TYR A N 1
ATOM 847 C CA . TYR A 1 107 ? -11.333 3.690 1.743 1.00 95.88 107 TYR A CA 1
ATOM 848 C C . TYR A 1 107 ? -10.061 4.421 2.190 1.00 95.88 107 TYR A C 1
ATOM 850 O O . TYR A 1 107 ? -9.005 3.806 2.360 1.00 95.88 107 TYR A O 1
ATOM 858 N N . PHE A 1 108 ? -10.173 5.722 2.461 1.00 97.00 108 PHE A N 1
ATOM 859 C CA . PHE A 1 108 ? -9.112 6.514 3.079 1.00 97.00 108 PHE A CA 1
ATOM 860 C C . PHE A 1 108 ? -9.679 7.545 4.064 1.00 97.00 108 PHE A C 1
ATOM 862 O O . PHE A 1 108 ? -10.558 8.329 3.716 1.00 97.00 108 PHE A O 1
ATOM 869 N N . ASP A 1 109 ? -9.148 7.548 5.287 1.00 97.00 109 ASP A N 1
ATOM 870 C CA . ASP A 1 109 ? -9.372 8.574 6.306 1.00 97.00 109 ASP A CA 1
ATOM 871 C C . ASP A 1 109 ? -8.082 9.401 6.458 1.00 97.00 109 ASP A C 1
ATOM 873 O O . ASP A 1 109 ? -7.129 8.908 7.077 1.00 97.00 109 ASP A O 1
ATOM 877 N N . PRO A 1 110 ? -8.018 10.630 5.912 1.00 94.56 110 PRO A N 1
ATOM 878 C CA . PRO A 1 110 ? -6.824 11.468 5.999 1.00 94.56 110 PRO A CA 1
ATOM 879 C C . PRO A 1 110 ? -6.530 11.921 7.436 1.00 94.56 110 PRO A C 1
ATOM 881 O O . PRO A 1 110 ? -5.371 11.927 7.856 1.00 94.56 110 PRO A O 1
ATOM 884 N N . GLU A 1 111 ? -7.563 12.211 8.238 1.00 94.50 111 GLU A N 1
ATOM 885 C CA . GLU A 1 111 ? -7.403 12.684 9.621 1.00 94.50 111 GLU A CA 1
ATOM 886 C C . GLU A 1 111 ? -6.766 11.618 10.514 1.00 94.50 111 GLU A C 1
ATOM 888 O O . GLU A 1 111 ? -5.926 11.913 11.369 1.00 94.50 111 GLU A O 1
ATOM 893 N N . LYS A 1 112 ? -7.162 10.357 10.317 1.00 94.56 112 LYS A N 1
ATOM 894 C CA . LYS A 1 112 ? -6.627 9.215 11.072 1.00 94.56 112 LYS A CA 1
ATOM 895 C C . LYS A 1 112 ? -5.472 8.528 10.355 1.00 94.56 112 LYS A C 1
ATOM 897 O O . LYS A 1 112 ? -4.836 7.659 10.951 1.00 94.56 112 LYS A O 1
ATOM 902 N N . SER A 1 113 ? -5.193 8.904 9.107 1.00 96.56 113 SER A N 1
ATOM 903 C CA . SER A 1 113 ? -4.229 8.245 8.221 1.00 96.56 113 SER A CA 1
ATOM 904 C C . SER A 1 113 ? -4.435 6.729 8.193 1.00 96.56 113 SER A C 1
ATOM 906 O O . SER A 1 113 ? -3.510 5.947 8.440 1.00 96.56 113 SER A O 1
ATOM 908 N N . ILE A 1 114 ? -5.686 6.324 7.977 1.00 97.44 114 ILE A N 1
ATOM 909 C CA . ILE A 1 114 ? -6.086 4.925 7.818 1.00 97.44 114 ILE A CA 1
ATOM 910 C C . ILE A 1 114 ? -6.486 4.724 6.371 1.00 97.44 114 ILE A C 1
ATOM 912 O O . ILE A 1 114 ? -7.322 5.443 5.836 1.00 97.44 114 ILE A O 1
ATOM 916 N N . GLN A 1 115 ? -5.898 3.715 5.758 1.00 96.62 115 GLN A N 1
ATOM 917 C CA . GLN A 1 115 ? -6.081 3.402 4.361 1.00 96.62 115 GLN A CA 1
ATOM 918 C C . GLN A 1 115 ? -6.483 1.940 4.231 1.00 96.62 115 GLN A C 1
ATOM 920 O O . GLN A 1 115 ? -5.825 1.066 4.795 1.00 96.62 115 GLN A O 1
ATOM 925 N N . VAL A 1 116 ? -7.551 1.671 3.489 1.00 96.06 116 VAL A N 1
ATOM 926 C CA . VAL A 1 116 ? -8.039 0.323 3.203 1.00 96.06 116 VAL A CA 1
ATOM 927 C C . VAL A 1 116 ? -7.938 0.096 1.707 1.00 96.06 116 VAL A C 1
ATOM 929 O O . VAL A 1 116 ? -8.511 0.830 0.906 1.00 96.06 116 VAL A O 1
ATOM 932 N N . GLN A 1 117 ? -7.167 -0.915 1.343 1.00 94.56 117 GLN A N 1
ATOM 933 C CA . GLN A 1 117 ? -6.904 -1.320 -0.023 1.00 94.56 117 GLN A CA 1
ATOM 934 C C . GLN A 1 117 ? -7.498 -2.705 -0.271 1.00 94.56 117 GLN A C 1
ATOM 936 O O . GLN A 1 117 ? -7.691 -3.509 0.650 1.00 94.56 117 GLN A O 1
ATOM 941 N N . GLU A 1 118 ? -7.731 -3.004 -1.539 1.00 92.00 118 GLU A N 1
ATOM 942 C CA . GLU A 1 118 ? -8.027 -4.350 -1.996 1.00 92.00 118 GLU A CA 1
ATOM 943 C C . GLU A 1 118 ? -6.966 -5.354 -1.516 1.00 92.00 118 GLU A C 1
ATOM 945 O O . GLU A 1 118 ? -5.760 -5.128 -1.637 1.00 92.00 118 GLU A O 1
ATOM 950 N N . PHE A 1 119 ? -7.410 -6.501 -0.999 1.00 90.06 119 PHE A N 1
ATOM 951 C CA . PHE A 1 119 ? -6.500 -7.582 -0.641 1.00 90.06 119 PHE A CA 1
ATOM 952 C C . PHE A 1 119 ? -6.166 -8.432 -1.869 1.00 90.06 119 PHE A C 1
ATOM 954 O O . PHE A 1 119 ? -7.015 -9.149 -2.396 1.00 90.06 119 PHE A O 1
ATOM 961 N N . MET A 1 120 ? -4.910 -8.395 -2.308 1.00 84.81 120 MET A N 1
ATOM 962 C CA . MET A 1 120 ? -4.415 -9.288 -3.356 1.00 84.81 120 MET A CA 1
ATOM 963 C C . MET A 1 120 ? -4.038 -10.633 -2.724 1.00 84.81 120 MET A C 1
ATOM 965 O O . MET A 1 120 ? -3.216 -10.665 -1.812 1.00 84.81 120 MET A O 1
ATOM 969 N N . ALA A 1 121 ? -4.661 -11.731 -3.167 1.00 72.62 121 ALA A N 1
ATOM 970 C CA . ALA A 1 121 ? -4.350 -13.076 -2.677 1.00 72.62 121 ALA A CA 1
ATOM 971 C C . ALA A 1 121 ? -2.924 -13.493 -3.081 1.00 72.62 121 ALA A C 1
ATOM 973 O O . ALA A 1 121 ? -2.486 -13.194 -4.190 1.00 72.62 121 ALA A O 1
ATOM 974 N N . ASP A 1 122 ? -2.211 -14.169 -2.176 1.00 69.00 122 ASP A N 1
ATOM 975 C CA . ASP A 1 122 ? -0.809 -14.588 -2.330 1.00 69.00 122 ASP A CA 1
ATOM 976 C C . ASP A 1 122 ? 0.162 -13.478 -2.791 1.00 69.00 122 ASP A C 1
ATOM 978 O O . ASP A 1 122 ? 0.925 -13.666 -3.746 1.00 69.00 122 ASP A O 1
ATOM 982 N N . PRO A 1 123 ? 0.186 -12.305 -2.124 1.00 70.19 123 PRO A N 1
ATOM 983 C CA . PRO A 1 123 ? 1.086 -11.241 -2.525 1.00 70.19 123 PRO A CA 1
ATOM 984 C C . PRO A 1 123 ? 2.521 -11.645 -2.163 1.00 70.19 123 PRO A C 1
ATOM 986 O O . PRO A 1 123 ? 2.852 -11.855 -0.996 1.00 70.19 123 PRO A O 1
ATOM 989 N N . THR A 1 124 ? 3.391 -11.748 -3.165 1.00 75.69 124 THR A N 1
ATOM 990 C CA . THR A 1 124 ? 4.839 -11.859 -2.965 1.00 75.69 124 THR A CA 1
ATOM 991 C C . THR A 1 124 ? 5.514 -10.666 -3.618 1.00 75.69 124 THR A C 1
ATOM 993 O O . THR A 1 124 ? 5.214 -10.317 -4.762 1.00 75.69 124 THR A O 1
ATOM 996 N N . ASP A 1 125 ? 6.406 -9.999 -2.890 1.00 81.00 125 ASP A N 1
ATOM 997 C CA . ASP A 1 125 ? 7.207 -8.945 -3.489 1.00 81.00 125 ASP A CA 1
ATOM 998 C C . ASP A 1 125 ? 8.252 -9.560 -4.434 1.00 81.00 125 ASP A C 1
ATOM 1000 O O . ASP A 1 125 ? 8.756 -10.670 -4.224 1.00 81.00 125 ASP A O 1
ATOM 1004 N N . LEU A 1 126 ? 8.589 -8.828 -5.499 1.00 80.81 126 LEU A N 1
ATOM 1005 C CA . LEU A 1 126 ? 9.507 -9.316 -6.528 1.00 80.81 126 LEU A CA 1
ATOM 1006 C C . LEU A 1 126 ? 10.881 -9.681 -5.953 1.00 80.81 126 LEU A C 1
ATOM 1008 O O . LEU A 1 126 ? 11.523 -10.585 -6.477 1.00 80.81 126 LEU A O 1
ATOM 1012 N N . LYS A 1 127 ? 11.335 -9.023 -4.878 1.00 84.69 127 LYS A N 1
ATOM 1013 C CA . LYS A 1 127 ? 12.619 -9.329 -4.239 1.00 84.69 127 LYS A CA 1
ATOM 1014 C C . LYS A 1 127 ? 12.560 -10.691 -3.547 1.00 84.69 127 LYS A C 1
ATOM 1016 O O . LYS A 1 127 ? 13.467 -11.493 -3.753 1.00 84.69 127 LYS A O 1
ATOM 1021 N N . THR A 1 128 ? 11.516 -10.978 -2.774 1.00 84.25 128 THR A N 1
ATOM 1022 C CA . THR A 1 128 ? 11.304 -12.282 -2.129 1.00 84.25 128 THR A CA 1
ATOM 1023 C C . THR A 1 128 ? 11.142 -13.386 -3.170 1.00 84.25 128 THR A C 1
ATOM 1025 O O . THR A 1 128 ? 11.795 -14.428 -3.068 1.00 84.25 128 THR A O 1
ATOM 1028 N N . TYR A 1 129 ? 10.346 -13.141 -4.217 1.00 82.44 129 TYR A N 1
ATOM 1029 C CA . TYR A 1 129 ? 10.206 -14.071 -5.337 1.00 82.44 129 TYR A CA 1
ATOM 1030 C C . TYR A 1 129 ? 11.552 -14.333 -6.026 1.00 82.44 129 TYR A C 1
ATOM 1032 O O . TYR A 1 129 ? 11.958 -15.483 -6.181 1.00 82.44 129 TYR A O 1
ATOM 1040 N N . ALA A 1 130 ? 12.291 -13.280 -6.382 1.00 82.75 130 ALA A N 1
ATOM 1041 C CA . ALA A 1 130 ? 13.600 -13.390 -7.014 1.00 82.75 130 ALA A CA 1
ATOM 1042 C C . ALA A 1 130 ? 14.611 -14.104 -6.112 1.00 82.75 130 ALA A C 1
ATOM 1044 O O . ALA A 1 130 ? 15.353 -14.950 -6.584 1.00 82.75 130 ALA A O 1
ATOM 1045 N N . HIS A 1 131 ? 14.629 -13.842 -4.808 1.00 83.94 131 HIS A N 1
ATOM 1046 C CA . HIS A 1 131 ? 15.546 -14.533 -3.906 1.00 83.94 131 HIS A CA 1
ATOM 1047 C C . HIS A 1 131 ? 15.261 -16.041 -3.830 1.00 83.94 131 HIS A C 1
ATOM 1049 O O . HIS A 1 131 ? 16.185 -16.847 -3.779 1.00 83.94 131 HIS A O 1
ATOM 1055 N N . LYS A 1 132 ? 13.980 -16.429 -3.863 1.00 83.88 132 LYS A N 1
ATOM 1056 C CA . LYS A 1 132 ? 13.553 -17.833 -3.809 1.00 83.88 132 LYS A CA 1
ATOM 1057 C C . LYS A 1 132 ? 13.707 -18.563 -5.147 1.00 83.88 132 LYS A C 1
ATOM 1059 O O . LYS A 1 132 ? 13.917 -19.774 -5.159 1.00 83.88 132 LYS A O 1
ATOM 1064 N N . HIS A 1 133 ? 13.564 -17.849 -6.263 1.00 78.81 133 HIS A N 1
ATOM 1065 C CA . HIS A 1 133 ? 13.439 -18.451 -7.589 1.00 78.81 133 HIS A CA 1
ATOM 1066 C C . HIS A 1 133 ? 14.545 -18.047 -8.574 1.00 78.81 133 HIS A C 1
ATOM 1068 O O . HIS A 1 133 ? 14.720 -18.727 -9.575 1.00 78.81 133 HIS A O 1
ATOM 1074 N N . PHE A 1 134 ? 15.317 -16.986 -8.366 1.00 76.25 134 PHE A N 1
ATOM 1075 C CA . PHE A 1 134 ? 16.399 -16.595 -9.283 1.00 76.25 134 PHE A CA 1
ATOM 1076 C C . PHE A 1 134 ? 17.735 -17.096 -8.747 1.00 76.25 134 PHE A C 1
ATOM 1078 O O . PHE A 1 134 ? 18.593 -16.339 -8.301 1.00 76.25 134 PHE A O 1
ATOM 1085 N N . THR A 1 135 ? 17.916 -18.409 -8.804 1.00 76.31 135 THR A N 1
ATOM 1086 C CA . THR A 1 135 ? 19.254 -18.997 -8.863 1.00 76.31 135 THR A CA 1
ATOM 1087 C C . THR A 1 135 ? 19.762 -18.894 -10.298 1.00 76.31 135 THR A C 1
ATOM 1089 O O . THR A 1 135 ? 18.955 -18.951 -11.226 1.00 76.31 135 THR A O 1
ATOM 1092 N N . PHE A 1 136 ? 21.074 -18.732 -10.500 1.00 73.62 136 PHE A N 1
ATOM 1093 C CA . PHE A 1 136 ? 21.641 -18.716 -11.851 1.00 73.62 136 PHE A CA 1
ATOM 1094 C C . PHE A 1 136 ? 21.306 -20.033 -12.563 1.00 73.62 136 PHE A C 1
ATOM 1096 O O . PHE A 1 136 ? 21.764 -21.100 -12.161 1.00 73.62 136 PHE A O 1
ATOM 1103 N N . ASP A 1 137 ? 20.464 -19.928 -13.584 1.00 80.19 137 ASP A N 1
ATOM 1104 C CA . ASP A 1 137 ? 19.915 -21.031 -14.358 1.00 80.19 137 ASP A CA 1
ATOM 1105 C C . ASP A 1 137 ? 19.762 -20.517 -15.800 1.00 80.19 137 ASP A C 1
ATOM 1107 O O . ASP A 1 137 ? 18.917 -19.644 -16.041 1.00 80.19 137 ASP A O 1
ATOM 1111 N N . PRO A 1 138 ? 20.605 -20.969 -16.750 1.00 81.38 138 PRO A N 1
ATOM 1112 C CA . PRO A 1 138 ? 20.549 -20.529 -18.142 1.00 81.38 138 PRO A CA 1
ATOM 1113 C C . PRO A 1 138 ? 19.160 -20.676 -18.774 1.00 81.38 138 PRO A C 1
ATOM 1115 O O . PRO A 1 138 ? 18.775 -19.834 -19.584 1.00 81.38 138 PRO A O 1
ATOM 1118 N N . ASP A 1 139 ? 18.369 -21.661 -18.340 1.00 85.69 139 ASP A N 1
ATOM 1119 C CA . ASP A 1 139 ? 17.019 -21.896 -18.860 1.00 85.69 139 ASP A CA 1
ATOM 1120 C C . ASP A 1 139 ? 16.020 -20.814 -18.405 1.00 85.69 139 ASP A C 1
ATOM 1122 O O . ASP A 1 139 ? 14.972 -20.619 -19.024 1.00 85.69 139 ASP A O 1
ATOM 1126 N N . ARG A 1 140 ? 16.349 -20.045 -17.355 1.00 80.81 140 ARG A N 1
ATOM 1127 C CA . ARG A 1 140 ? 15.541 -18.913 -16.858 1.00 80.81 140 ARG A CA 1
ATOM 1128 C C . ARG A 1 140 ? 15.915 -17.576 -17.486 1.00 80.81 140 ARG A C 1
ATOM 1130 O O . ARG A 1 140 ? 15.149 -16.620 -17.352 1.00 80.81 140 ARG A O 1
ATOM 1137 N N . MET A 1 141 ? 17.047 -17.490 -18.186 1.00 82.94 141 MET A N 1
ATOM 1138 C CA . MET A 1 141 ? 17.505 -16.246 -18.815 1.00 82.94 141 MET A CA 1
ATOM 1139 C C . MET A 1 141 ? 16.462 -15.618 -19.751 1.00 82.94 141 MET A C 1
ATOM 1141 O O . MET A 1 141 ? 16.202 -14.424 -19.587 1.00 82.94 141 MET A O 1
ATOM 1145 N N . PRO A 1 142 ? 15.771 -16.369 -20.636 1.00 88.81 142 PRO A N 1
ATOM 1146 C CA . PRO A 1 142 ? 14.744 -15.784 -21.502 1.00 88.81 142 PRO A CA 1
ATOM 1147 C C . PRO A 1 142 ? 13.594 -15.135 -20.721 1.00 88.81 142 PRO A C 1
ATOM 1149 O O . PRO A 1 142 ? 13.072 -14.093 -21.115 1.00 88.81 142 PRO A O 1
ATOM 1152 N N . TRP A 1 143 ? 13.209 -15.719 -19.581 1.00 84.19 143 TRP A N 1
ATOM 1153 C CA . TRP A 1 143 ? 12.167 -15.160 -18.723 1.00 84.19 143 TRP A CA 1
ATOM 1154 C C . TRP A 1 143 ? 12.645 -13.885 -18.011 1.00 84.19 143 TRP A C 1
ATOM 1156 O O . TRP A 1 143 ? 11.899 -12.910 -17.937 1.00 84.19 143 TRP A O 1
ATOM 1166 N N . CYS A 1 144 ? 13.895 -13.854 -17.536 1.00 83.94 144 CYS A N 1
ATOM 1167 C CA . CYS A 1 144 ? 14.493 -12.659 -16.934 1.00 83.94 144 CYS A CA 1
ATOM 1168 C C . CYS A 1 144 ? 14.600 -11.508 -17.946 1.00 83.94 144 CYS A C 1
ATOM 1170 O O . CYS A 1 144 ? 14.285 -10.363 -17.617 1.00 83.94 144 CYS A O 1
ATOM 1172 N N . GLU A 1 145 ? 14.995 -11.809 -19.185 1.00 88.25 145 GLU A N 1
ATOM 1173 C CA . GLU A 1 145 ? 15.027 -10.844 -20.288 1.00 88.25 145 GLU A CA 1
ATOM 1174 C C . GLU A 1 145 ? 13.627 -10.320 -20.626 1.00 88.25 145 GLU A C 1
ATOM 1176 O O . GLU A 1 145 ? 13.440 -9.113 -20.798 1.00 88.25 145 GLU A O 1
ATOM 1181 N N . GLU A 1 146 ? 12.626 -11.205 -20.677 1.00 87.56 146 GLU A N 1
ATOM 1182 C CA . GLU A 1 146 ? 11.226 -10.829 -20.887 1.00 87.56 146 GLU A CA 1
ATOM 1183 C C . GLU A 1 146 ? 10.712 -9.910 -19.777 1.00 87.56 146 GLU A C 1
ATOM 1185 O O . GLU A 1 146 ? 10.134 -8.858 -20.062 1.00 87.56 146 GLU A O 1
ATOM 1190 N N . LEU A 1 147 ? 10.957 -10.267 -18.512 1.00 84.94 147 LEU A N 1
ATOM 1191 C CA . LEU A 1 147 ? 10.596 -9.439 -17.366 1.00 84.94 147 LEU A CA 1
ATOM 1192 C C . LEU A 1 147 ? 11.264 -8.063 -17.455 1.00 84.94 147 LEU A C 1
ATOM 1194 O O . LEU A 1 147 ? 10.583 -7.047 -17.322 1.00 84.94 147 LEU A O 1
ATOM 1198 N N . GLY A 1 148 ? 12.571 -8.016 -17.730 1.00 87.94 148 GLY A N 1
ATOM 1199 C CA . GLY A 1 148 ? 13.318 -6.768 -17.889 1.00 87.94 148 GLY A CA 1
ATOM 1200 C C . GLY A 1 148 ? 12.750 -5.883 -19.001 1.00 87.94 148 GLY A C 1
ATOM 1201 O O . GLY A 1 148 ? 12.528 -4.688 -18.794 1.00 87.94 148 GLY A O 1
ATOM 1202 N N . ARG A 1 149 ? 12.423 -6.467 -20.161 1.00 91.12 149 ARG A N 1
ATOM 1203 C CA . ARG A 1 149 ? 11.804 -5.742 -21.282 1.00 91.12 149 ARG A CA 1
ATOM 1204 C C . ARG A 1 149 ? 10.426 -5.200 -20.917 1.00 91.12 149 ARG A C 1
ATOM 1206 O O . ARG A 1 149 ? 10.127 -4.046 -21.224 1.00 91.12 149 ARG A O 1
ATOM 1213 N N . LYS A 1 150 ? 9.596 -5.999 -20.239 1.00 87.94 150 LYS A N 1
ATOM 1214 C CA . LYS A 1 150 ? 8.261 -5.590 -19.779 1.00 87.94 150 LYS A CA 1
ATOM 1215 C C . LYS A 1 150 ? 8.327 -4.469 -18.745 1.00 87.94 150 LYS A C 1
ATOM 1217 O O . LYS A 1 150 ? 7.562 -3.514 -18.866 1.00 87.94 150 LYS A O 1
ATOM 1222 N N . LEU A 1 151 ? 9.252 -4.544 -17.786 1.00 87.38 151 LEU A N 1
ATOM 1223 C CA . LEU A 1 151 ? 9.492 -3.489 -16.796 1.00 87.38 151 LEU A CA 1
ATOM 1224 C C . LEU A 1 151 ? 9.978 -2.195 -17.459 1.00 87.38 151 LEU A C 1
ATOM 1226 O O . LEU A 1 151 ? 9.439 -1.128 -17.184 1.00 87.38 151 LEU A O 1
ATOM 1230 N N . GLY A 1 152 ? 10.935 -2.279 -18.387 1.00 90.69 152 GLY A N 1
ATOM 1231 C CA . GLY A 1 152 ? 11.410 -1.114 -19.139 1.00 90.69 152 GLY A CA 1
ATOM 1232 C C . GLY A 1 152 ? 10.308 -0.469 -19.987 1.00 90.69 152 GLY A C 1
ATOM 1233 O O . GLY A 1 152 ? 10.154 0.753 -19.997 1.00 90.69 152 GLY A O 1
ATOM 1234 N N . ALA A 1 153 ? 9.485 -1.282 -20.655 1.00 89.62 153 ALA A N 1
ATOM 1235 C CA . ALA A 1 153 ? 8.333 -0.800 -21.412 1.00 89.62 153 ALA A CA 1
ATOM 1236 C C . ALA A 1 153 ? 7.275 -0.149 -20.506 1.00 89.62 153 ALA A C 1
ATOM 1238 O O . ALA A 1 153 ? 6.712 0.883 -20.876 1.00 89.62 153 ALA A O 1
ATOM 1239 N N . TRP A 1 154 ? 7.028 -0.726 -19.323 1.00 88.56 154 TRP A N 1
ATOM 1240 C CA . TRP A 1 154 ? 6.157 -0.148 -18.301 1.00 88.56 154 TRP A CA 1
ATOM 1241 C C . TRP A 1 154 ? 6.667 1.216 -17.843 1.00 88.56 154 TRP A C 1
ATOM 1243 O O . TRP A 1 154 ? 5.920 2.183 -17.952 1.00 88.56 154 TRP A O 1
ATOM 1253 N N . LEU A 1 155 ? 7.942 1.323 -17.451 1.00 90.31 155 LEU A N 1
ATOM 1254 C CA . LEU A 1 155 ? 8.557 2.578 -17.000 1.00 90.31 155 LEU A CA 1
ATOM 1255 C C . LEU A 1 155 ? 8.440 3.672 -18.061 1.00 90.31 155 LEU A C 1
ATOM 1257 O O . LEU A 1 155 ? 8.008 4.784 -17.767 1.00 90.31 155 LEU A O 1
ATOM 1261 N N . ARG A 1 156 ? 8.765 3.352 -19.319 1.00 92.12 156 ARG A N 1
ATOM 1262 C CA . ARG A 1 156 ? 8.647 4.304 -20.429 1.00 92.12 156 ARG A CA 1
ATOM 1263 C C . ARG A 1 156 ? 7.214 4.815 -20.595 1.00 92.12 156 ARG A C 1
ATOM 1265 O O . ARG A 1 156 ? 7.024 6.015 -20.774 1.00 92.12 156 ARG A O 1
ATOM 1272 N N . ARG A 1 157 ? 6.215 3.927 -20.564 1.00 89.94 157 ARG A N 1
ATOM 1273 C CA . ARG A 1 157 ? 4.804 4.328 -20.694 1.00 89.94 157 ARG A CA 1
ATOM 1274 C C . ARG A 1 157 ? 4.316 5.108 -19.486 1.00 89.94 157 ARG A C 1
ATOM 1276 O O . ARG A 1 157 ? 3.626 6.096 -19.682 1.00 89.94 157 ARG A O 1
ATOM 1283 N N . PHE A 1 158 ? 4.701 4.700 -18.280 1.00 89.25 158 PHE A N 1
ATOM 1284 C CA . PHE A 1 158 ? 4.380 5.428 -17.060 1.00 89.25 158 PHE A CA 1
ATOM 1285 C C . PHE A 1 158 ? 4.903 6.862 -17.139 1.00 89.25 158 PHE A C 1
ATOM 1287 O O . PHE A 1 158 ? 4.134 7.790 -16.940 1.00 89.25 158 PHE A O 1
ATOM 1294 N N . HIS A 1 159 ? 6.165 7.060 -17.531 1.00 90.94 159 HIS A N 1
ATOM 1295 C CA . HIS A 1 159 ? 6.719 8.404 -17.706 1.00 90.94 159 HIS A CA 1
ATOM 1296 C C . HIS A 1 159 ? 6.020 9.206 -18.808 1.00 90.94 159 HIS A C 1
ATOM 1298 O O . HIS A 1 159 ? 5.789 10.395 -18.625 1.00 90.94 159 HIS A O 1
ATOM 1304 N N . ALA A 1 160 ? 5.673 8.583 -19.938 1.00 92.12 160 ALA A N 1
ATOM 1305 C CA . ALA A 1 160 ? 4.943 9.269 -21.004 1.00 92.12 160 ALA A CA 1
ATOM 1306 C C . ALA A 1 160 ? 3.544 9.708 -20.539 1.00 92.12 160 ALA A C 1
ATOM 1308 O O . ALA A 1 160 ? 3.213 10.885 -20.650 1.00 92.12 160 ALA A O 1
ATOM 1309 N N . TRP A 1 161 ? 2.776 8.788 -19.950 1.00 91.12 161 TRP A N 1
ATOM 1310 C CA . TRP A 1 161 ? 1.446 9.041 -19.390 1.00 91.12 161 TRP A CA 1
ATOM 1311 C C . TRP A 1 161 ? 1.481 10.094 -18.284 1.00 91.12 161 TRP A C 1
ATOM 1313 O O . TRP A 1 161 ? 0.691 11.033 -18.282 1.00 91.12 161 TRP A O 1
ATOM 1323 N N . ALA A 1 162 ? 2.451 9.989 -17.374 1.00 89.31 162 ALA A N 1
ATOM 1324 C CA . ALA A 1 162 ? 2.609 10.925 -16.274 1.00 89.31 162 ALA A CA 1
ATOM 1325 C C . ALA A 1 162 ? 2.899 12.345 -16.759 1.00 89.31 162 ALA A C 1
ATOM 1327 O O . ALA A 1 162 ? 2.683 13.261 -15.980 1.00 89.31 162 ALA A O 1
ATOM 1328 N N . MET A 1 163 ? 3.362 12.546 -18.000 1.00 91.31 163 MET A N 1
ATOM 1329 C CA . MET A 1 163 ? 3.600 13.859 -18.613 1.00 91.31 163 MET A CA 1
ATOM 1330 C C . MET A 1 163 ? 2.403 14.398 -19.410 1.00 91.31 163 MET A C 1
ATOM 1332 O O . MET A 1 163 ? 2.439 15.549 -19.848 1.00 91.31 163 MET A O 1
ATOM 1336 N N . GLU A 1 164 ? 1.334 13.621 -19.589 1.00 91.75 164 GLU A N 1
ATOM 1337 C CA . GLU A 1 164 ? 0.144 14.075 -20.309 1.00 91.75 164 GLU A CA 1
ATOM 1338 C C . GLU A 1 164 ? -0.560 15.225 -19.555 1.00 91.75 164 GLU A C 1
ATOM 1340 O O . GLU A 1 164 ? -0.476 15.304 -18.321 1.00 91.75 164 GLU A O 1
ATOM 1345 N N . PRO A 1 165 ? -1.260 16.136 -20.263 1.00 92.69 165 PRO A N 1
ATOM 1346 C CA . PRO A 1 165 ? -1.955 17.262 -19.637 1.00 92.69 165 PRO A CA 1
ATOM 1347 C C . PRO A 1 165 ? -2.916 16.884 -18.496 1.00 92.69 165 PRO A C 1
ATOM 1349 O O . PRO A 1 165 ? -2.880 17.575 -17.480 1.00 92.69 165 PRO A O 1
ATOM 1352 N N . PRO A 1 166 ? -3.703 15.784 -18.572 1.00 89.88 166 PRO A N 1
ATOM 1353 C CA . PRO A 1 166 ? -4.580 15.379 -17.471 1.00 89.88 166 PRO A CA 1
ATOM 1354 C C . PRO A 1 166 ? -3.858 15.134 -16.141 1.00 89.88 166 PRO A C 1
ATOM 1356 O O . PRO A 1 166 ? -4.475 15.277 -15.094 1.00 89.88 166 PRO A O 1
ATOM 1359 N N . GLN A 1 167 ? -2.558 14.815 -16.167 1.00 89.56 167 GLN A N 1
ATOM 1360 C CA . GLN A 1 167 ? -1.777 14.528 -14.957 1.00 89.56 167 GLN A CA 1
ATOM 1361 C C . GLN A 1 167 ? -1.037 15.747 -14.397 1.00 89.56 167 GLN A C 1
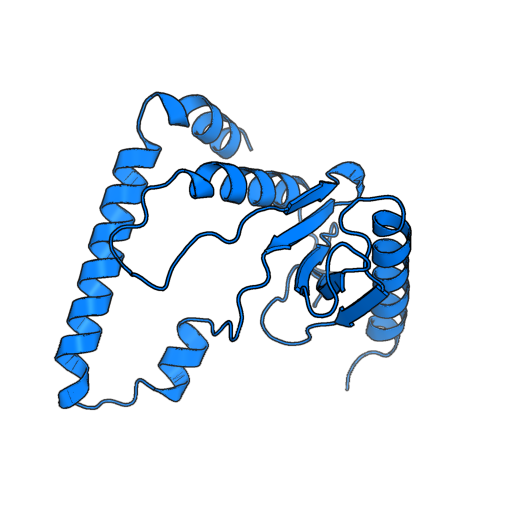ATOM 1363 O O . GLN A 1 167 ? -0.258 15.615 -13.454 1.00 89.56 167 GLN A O 1
ATOM 1368 N N . GLN A 1 168 ? -1.236 16.936 -14.973 1.00 89.00 168 GLN A N 1
ATOM 1369 C CA . GLN A 1 168 ? -0.505 18.138 -14.577 1.00 89.00 168 GLN A CA 1
ATOM 1370 C C . GLN A 1 168 ? -0.734 18.527 -13.116 1.00 89.00 168 GLN A C 1
ATOM 1372 O O . GLN A 1 168 ? 0.243 18.746 -12.405 1.00 89.00 168 GLN A O 1
ATOM 1377 N N . GLU A 1 169 ? -1.989 18.565 -12.669 1.00 86.56 169 GLU A N 1
ATOM 1378 C CA . GLU A 1 169 ? -2.334 18.945 -11.294 1.00 86.56 169 GLU A CA 1
ATOM 1379 C C . GLU A 1 169 ? -1.666 18.014 -10.274 1.00 86.56 169 GLU A C 1
ATOM 1381 O O . GLU A 1 169 ? -1.020 18.471 -9.332 1.00 86.56 169 GLU A O 1
ATOM 1386 N N . PHE A 1 170 ? -1.723 16.702 -10.520 1.00 84.62 170 PHE A N 1
ATOM 1387 C CA . PHE A 1 170 ? -1.057 15.709 -9.682 1.00 84.62 170 PHE A CA 1
ATOM 1388 C C . PHE A 1 170 ? 0.466 15.914 -9.645 1.00 84.62 170 PHE A C 1
ATOM 1390 O O . PHE A 1 170 ? 1.065 15.907 -8.570 1.00 84.62 170 PHE A O 1
ATOM 1397 N N . ARG A 1 171 ? 1.111 16.156 -10.798 1.00 87.12 171 ARG A N 1
ATOM 1398 C CA . ARG A 1 171 ? 2.558 16.441 -10.847 1.00 87.12 171 ARG A CA 1
ATOM 1399 C C . ARG A 1 171 ? 2.926 17.676 -10.029 1.00 87.12 171 ARG A C 1
ATOM 1401 O O . ARG A 1 171 ? 3.894 17.633 -9.278 1.00 87.12 171 ARG A O 1
ATOM 1408 N N . GLU A 1 172 ? 2.189 18.769 -10.195 1.00 86.50 172 GLU A N 1
ATOM 1409 C CA . GLU A 1 172 ? 2.442 20.024 -9.481 1.00 86.50 172 GLU A CA 1
ATOM 1410 C C . GLU A 1 172 ? 2.276 19.844 -7.976 1.00 86.50 172 GLU A C 1
ATOM 1412 O O . GLU A 1 172 ? 3.105 20.321 -7.204 1.00 86.50 172 GLU A O 1
ATOM 1417 N N . LYS A 1 173 ? 1.265 19.081 -7.561 1.00 80.75 173 LYS A N 1
ATOM 1418 C CA . LYS A 1 173 ? 1.045 18.738 -6.163 1.00 80.75 173 LYS A CA 1
ATOM 1419 C C . LYS A 1 173 ? 2.201 17.919 -5.589 1.00 80.75 173 LYS A C 1
ATOM 1421 O O . LYS A 1 173 ? 2.707 18.27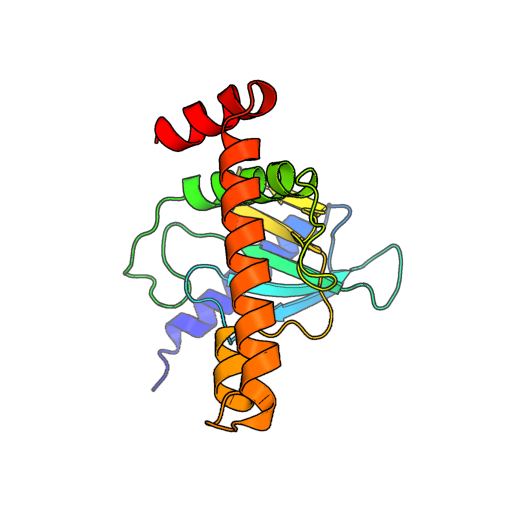6 -4.536 1.00 80.75 173 LYS A O 1
ATOM 1426 N N . VAL A 1 174 ? 2.676 16.886 -6.290 1.00 76.31 174 VAL A N 1
ATOM 1427 C CA . VAL A 1 174 ? 3.833 16.076 -5.853 1.00 76.31 174 VAL A CA 1
ATOM 1428 C C . VAL A 1 174 ? 5.128 16.902 -5.785 1.00 76.31 174 VAL A C 1
ATOM 1430 O O . VAL A 1 174 ? 5.943 16.663 -4.901 1.00 76.31 174 VAL A O 1
ATOM 1433 N N . LEU A 1 175 ? 5.324 17.860 -6.699 1.00 73.50 175 LEU A N 1
ATOM 1434 C CA . LEU A 1 175 ? 6.512 18.729 -6.756 1.00 73.50 175 LEU A CA 1
ATOM 1435 C C . LEU A 1 175 ? 6.456 19.929 -5.796 1.00 73.50 175 LEU A C 1
ATOM 1437 O O . LEU A 1 175 ? 7.488 20.542 -5.532 1.00 73.50 175 LEU A O 1
ATOM 1441 N N . GLY A 1 176 ? 5.262 20.302 -5.332 1.00 61.00 176 GLY A N 1
ATOM 1442 C CA . GLY A 1 176 ? 5.026 21.413 -4.408 1.00 61.00 176 GLY A CA 1
ATOM 1443 C C . GLY A 1 176 ? 5.258 21.070 -2.932 1.00 61.00 176 GLY A C 1
ATOM 1444 O O . GLY A 1 176 ? 5.058 21.938 -2.079 1.00 61.00 176 GLY A O 1
ATOM 1445 N N . PHE A 1 177 ? 5.666 19.833 -2.642 1.00 50.97 177 PHE A N 1
ATOM 1446 C CA . PHE A 1 177 ? 6.082 19.340 -1.326 1.00 50.97 177 PHE A CA 1
ATOM 1447 C C . PHE A 1 177 ? 7.597 19.116 -1.271 1.00 50.97 177 PHE A C 1
ATOM 1449 O O . PHE A 1 177 ? 8.141 19.182 -0.144 1.00 50.97 177 PHE A O 1
#

pLDDT: mean 84.69, std 12.82, range [34.19, 97.44]

Radius of gyration: 18.71 Å; chains: 1; bounding box: 43×43×47 Å

Secondary structure (DSSP, 8-state):
---HHHHHHHHHHHHHHHHHHTTSTT-EEEEEE--SS-SSSEEEEEEESSS-TT-EEEEEE--SB-SS-TTSB--THHHHHHHHHHHHHHTS---S-TT--PPPEEEEETTTTEEEEE--SS---HHHHHHHH-S--GGGHHHHHHHHHHHHHHHHHHHHHHTSGGGHHHHHHHHT-

Foldseek 3Di:
DDDPVLVVVLVVLVVVLQVVCCPDQQRFPDWDFDPDDAFAWTWTWGQGPDDDGPFIKIKTFGDQATSNDRVHGDDLCVLVLVLVCLVVQQPQPLDQDPPDGRWHFPDADSVRSMTITGDDPPDDDPVRVCVVPVDDDPVCVVVVVSVVVSVVVVVVSCVVVCPDPVNVVVVCVVVVD

Sequence (177 aa):
MEDPYTWVGRGIIKQRVEEALKTTDVACRKLEAIKDGETTNFIYKGTLLAPLEDCFVYIKHGRGYSACDPALRMPMFRCDLEAECLTTLENFPLETIPSVRTPRLEYFDPEKSIQVQEFMADPTDLKTYAHKHFTFDPDRMPWCEELGRKLGAWLRRFHAWAMEPPQQEFREKVLGF

InterPro domains:
  IPR011009 Protein kinase-like domain superfamily [SSF56112] (1-170)